Protein AF-V9LKA5-F1 (afdb_monomer)

Sequence (148 aa):
GAGGKGGAGGHRSASGGRSPSGSGRMSRRRAEEAKEERKKLRSYRVSEPRTHERGYTVYRVTARIVSKKTPQDVKEVVVLKRYSDFKKLHSELSYIHRNLFRRSEEFPAFPRAQVFGRFDEAVIEERRRCAEELLSFTVHIPALYNSP

InterPro domains:
  IPR001683 Phox homology [PF00787] (72-147)
  IPR001683 Phox homology [PS50195] (37-148)
  IPR001683 Phox homology [SM00312] (39-148)
  IPR036871 PX domain superfamily [G3DSA:3.30.1520.10] (32-148)
  IPR036871 PX domain superfamily [SSF64268] (40-148)
  IPR051866 Intracellular Signaling and Trafficking Protein [PTHR15508] (35-148)

Secondary structure (DSSP, 8-state):
---------------------SHHHHHHHHHHHHHHHHTEEEEEEEEEEEEETTTEEEEEEEEEEEESS-TT-EEEEEEEEEHHHHHHHHHHHHHHHHHHHTTSSPPPP-PPPPSTTTT-HHHHHHHHHHHHHHHHHHTT-GGGTT--

Organism: Callorhinchus milii (NCBI:txid7868)

Mean predicted aligned error: 11.93 Å

Structure (mmCIF, N/CA/C/O backbone):
data_AF-V9LKA5-F1
#
_entry.id   AF-V9LKA5-F1
#
loop_
_atom_site.group_PDB
_atom_site.id
_atom_site.type_symbol
_atom_site.label_atom_id
_atom_site.label_alt_id
_atom_site.label_comp_id
_atom_site.label_asym_id
_atom_site.label_entity_id
_atom_site.label_seq_id
_atom_site.pdbx_PDB_ins_code
_atom_site.Cartn_x
_atom_site.Cartn_y
_atom_site.Cartn_z
_atom_site.occupancy
_atom_site.B_iso_or_equiv
_atom_site.auth_seq_id
_atom_site.auth_comp_id
_atom_site.auth_asym_id
_atom_site.auth_atom_id
_atom_site.pdbx_PDB_model_num
ATOM 1 N N . GLY A 1 1 ? -10.053 58.148 79.601 1.00 42.06 1 GLY A N 1
ATOM 2 C CA . GLY A 1 1 ? -11.507 57.936 79.748 1.00 42.06 1 GLY A CA 1
ATOM 3 C C . GLY A 1 1 ? -12.230 58.617 78.604 1.00 42.06 1 GLY A C 1
ATOM 4 O O . GLY A 1 1 ? -11.706 59.612 78.127 1.00 42.06 1 GLY A O 1
ATOM 5 N N . ALA A 1 2 ? -13.397 58.074 78.227 1.00 41.47 2 ALA A N 1
ATOM 6 C CA . ALA A 1 2 ? -14.230 58.351 77.039 1.00 41.47 2 ALA A CA 1
ATOM 7 C C . ALA A 1 2 ? -13.639 57.805 75.718 1.00 41.47 2 ALA A C 1
ATOM 9 O O . ALA A 1 2 ? -12.495 58.083 75.403 1.00 41.47 2 ALA A O 1
ATOM 10 N N . GLY A 1 3 ? -14.308 56.994 74.896 1.00 35.59 3 GLY A N 1
ATOM 11 C CA . GLY A 1 3 ? -15.682 56.486 74.882 1.00 35.59 3 GLY A CA 1
ATOM 12 C C . GLY A 1 3 ? -16.166 56.389 73.425 1.00 35.59 3 GLY A C 1
ATOM 13 O O . GLY A 1 3 ? -15.935 57.319 72.666 1.00 35.59 3 GLY A O 1
ATOM 14 N N . GLY A 1 4 ? -16.864 55.308 73.048 1.00 36.72 4 GLY A N 1
ATOM 15 C CA . GLY A 1 4 ? -17.895 55.382 71.992 1.00 36.72 4 GLY A CA 1
ATOM 16 C C . GLY A 1 4 ? -17.629 54.762 70.608 1.00 36.72 4 GLY A C 1
ATOM 17 O O . GLY A 1 4 ? -17.160 55.419 69.694 1.00 36.72 4 GLY A O 1
ATOM 18 N N . LYS A 1 5 ? -18.055 53.497 70.494 1.00 45.44 5 LYS A N 1
ATOM 19 C CA . LYS A 1 5 ? -18.572 52.678 69.368 1.00 45.44 5 LYS A CA 1
ATOM 20 C C . LYS A 1 5 ? -19.040 53.315 68.031 1.00 45.44 5 LYS A C 1
ATOM 22 O O . LYS A 1 5 ? -19.702 54.344 68.024 1.00 45.44 5 LYS A O 1
ATOM 27 N N . GLY A 1 6 ? -18.960 52.472 66.982 1.00 34.81 6 GLY A N 1
ATOM 28 C CA . GLY A 1 6 ? -19.881 52.367 65.820 1.00 34.81 6 GLY A CA 1
ATOM 29 C C . GLY A 1 6 ? -19.181 52.607 64.471 1.00 34.81 6 GLY A C 1
ATOM 30 O O . GLY A 1 6 ? -18.407 53.539 64.371 1.00 34.81 6 GLY A O 1
ATOM 31 N N . GLY A 1 7 ? -19.329 51.853 63.377 1.00 35.62 7 GLY A N 1
ATOM 32 C CA . GLY A 1 7 ? -20.221 50.761 62.993 1.00 35.62 7 GLY A CA 1
ATOM 33 C C . GLY A 1 7 ? -20.507 50.849 61.477 1.00 35.62 7 GLY A C 1
ATOM 34 O O . GLY A 1 7 ? -21.053 51.846 61.037 1.00 35.62 7 GLY A O 1
ATOM 35 N N . ALA A 1 8 ? -20.169 49.780 60.741 1.00 40.72 8 ALA A N 1
ATOM 36 C CA . ALA A 1 8 ? -20.727 49.294 59.461 1.00 40.72 8 ALA A CA 1
ATOM 37 C C . ALA A 1 8 ? -20.621 50.090 58.129 1.00 40.72 8 ALA A C 1
ATOM 39 O O . ALA A 1 8 ? -21.097 51.208 57.992 1.00 40.72 8 ALA A O 1
ATOM 40 N N . GLY A 1 9 ? -20.213 49.352 57.080 1.00 34.00 9 GLY A N 1
ATOM 41 C CA . GLY A 1 9 ? -20.953 49.297 55.807 1.00 34.00 9 GLY A CA 1
ATOM 42 C C . GLY A 1 9 ? -20.205 49.731 54.540 1.00 34.00 9 GLY A C 1
ATOM 43 O O . GLY A 1 9 ? -19.861 50.895 54.391 1.00 34.00 9 GLY A O 1
ATOM 44 N N . GLY A 1 10 ? -20.048 48.817 53.570 1.00 37.38 10 GLY A N 1
ATOM 45 C CA . GLY A 1 10 ? -19.695 49.199 52.194 1.00 37.38 10 GLY A CA 1
ATOM 46 C C . GLY A 1 10 ? -19.135 48.085 51.307 1.00 37.38 10 GLY A C 1
ATOM 47 O O . GLY A 1 10 ? -17.938 48.030 51.060 1.00 37.38 10 GLY A O 1
ATOM 48 N N . HIS A 1 11 ? -20.009 47.219 50.792 1.00 42.84 11 HIS A N 1
ATOM 49 C CA . HIS A 1 11 ? -19.714 46.228 49.751 1.00 42.84 11 HIS A CA 1
ATOM 50 C C . HIS A 1 11 ? -19.351 46.898 48.416 1.00 42.84 11 HIS A C 1
ATOM 52 O O . HIS A 1 11 ? -20.115 47.748 47.964 1.00 42.84 11 HIS A O 1
ATOM 58 N N . ARG A 1 12 ? -18.312 46.416 47.713 1.00 45.97 12 ARG A N 1
ATOM 59 C CA . ARG A 1 12 ? -18.263 46.408 46.236 1.00 45.97 12 ARG A CA 1
ATOM 60 C C . ARG A 1 12 ? -17.524 45.181 45.698 1.00 45.97 12 ARG A C 1
ATOM 62 O O . ARG A 1 12 ? -16.333 44.994 45.918 1.00 45.97 12 ARG A O 1
ATOM 69 N N . SER A 1 13 ? -18.285 44.367 44.978 1.00 44.69 13 SER A N 1
ATOM 70 C CA . SER A 1 13 ? -17.865 43.241 44.149 1.00 44.69 13 SER A CA 1
ATOM 71 C C . SER A 1 13 ? -17.182 43.721 42.864 1.00 44.69 13 SER A C 1
ATOM 73 O O . SER A 1 13 ? -17.644 44.690 42.268 1.00 44.69 13 SER A O 1
ATOM 75 N N . ALA A 1 14 ? -16.189 42.979 42.365 1.00 45.66 14 ALA A N 1
ATOM 76 C CA . ALA A 1 14 ? -15.941 42.855 40.927 1.00 45.66 14 ALA A CA 1
ATOM 77 C C . ALA A 1 14 ? -15.196 41.547 40.612 1.00 45.66 14 ALA A C 1
ATOM 79 O O . ALA A 1 14 ? -14.027 41.354 40.930 1.00 45.66 14 ALA A O 1
ATOM 80 N N . SER A 1 15 ? -15.943 40.646 39.988 1.00 49.25 15 SER A N 1
ATOM 81 C CA . SER A 1 15 ? -15.541 39.428 39.293 1.00 49.25 15 SER A CA 1
ATOM 82 C C . SER A 1 15 ? -14.634 39.702 38.088 1.00 49.25 15 SER A C 1
ATOM 84 O O . SER A 1 15 ? -14.896 40.640 37.339 1.00 49.25 15 SER A O 1
ATOM 86 N N . GLY A 1 16 ? -13.674 38.813 37.809 1.00 40.53 16 GLY A N 1
ATOM 87 C CA . GLY A 1 16 ? -12.906 38.848 36.561 1.00 40.53 16 GLY A CA 1
ATOM 88 C C . GLY A 1 16 ? -12.188 37.540 36.218 1.00 40.53 16 GLY A C 1
ATOM 89 O O . GLY A 1 16 ? -11.039 37.349 36.589 1.00 40.53 16 GLY A O 1
ATOM 90 N N . GLY A 1 17 ? -12.859 36.667 35.458 1.00 37.75 17 GLY A N 1
ATOM 91 C CA . GLY A 1 17 ? -12.210 35.902 34.385 1.00 37.75 17 GLY A CA 1
ATOM 92 C C . GLY A 1 17 ? -11.549 34.560 34.707 1.00 37.75 17 GLY A C 1
ATOM 93 O O . GLY A 1 17 ? -10.389 34.350 34.367 1.00 37.75 17 GLY A O 1
ATOM 94 N N . ARG A 1 18 ? -12.298 33.585 35.231 1.00 45.56 18 ARG A N 1
ATOM 95 C CA . ARG A 1 18 ? -11.932 32.170 35.056 1.00 45.56 18 ARG A CA 1
ATOM 96 C C . ARG A 1 18 ? -12.486 31.695 33.709 1.00 45.56 18 ARG A C 1
ATOM 98 O O . ARG A 1 18 ? -13.634 31.275 33.630 1.00 45.56 18 ARG A O 1
ATOM 105 N N . SER A 1 19 ? -11.671 31.750 32.658 1.00 52.62 19 SER A N 1
ATOM 106 C CA . SER A 1 19 ? -11.987 31.111 31.375 1.00 52.62 19 SER A CA 1
ATOM 107 C C . SER A 1 19 ? -11.105 29.883 31.164 1.00 52.62 19 SER A C 1
ATOM 109 O O . SER A 1 19 ? -9.956 30.021 30.755 1.00 52.62 19 SER A O 1
ATOM 111 N N . PRO A 1 20 ? -11.635 28.666 31.360 1.00 56.47 20 PRO A N 1
ATOM 112 C CA . PRO A 1 20 ? -11.114 27.506 30.663 1.00 56.47 20 PRO A CA 1
ATOM 113 C C . PRO A 1 20 ? -12.281 26.774 30.002 1.00 56.47 20 PRO A C 1
ATOM 115 O O . PRO A 1 20 ? -12.807 25.817 30.561 1.00 56.47 20 PRO A O 1
ATOM 118 N N . SER A 1 21 ? -12.753 27.211 28.833 1.00 55.16 21 SER A N 1
ATOM 119 C CA . SER A 1 21 ? -13.885 26.499 28.209 1.00 55.16 21 SER A CA 1
ATOM 120 C C . SER A 1 21 ? -13.838 26.331 26.692 1.00 55.16 21 SER A C 1
ATOM 122 O O . SER A 1 21 ? -14.805 25.852 26.110 1.00 55.16 21 SER A O 1
ATOM 124 N N . GLY A 1 22 ? -12.691 26.581 26.051 1.00 48.19 22 GLY A N 1
ATOM 125 C CA . GLY A 1 22 ? -12.469 26.176 24.654 1.00 48.19 22 GLY A CA 1
ATOM 126 C C . GLY A 1 22 ? -11.825 24.790 24.485 1.00 48.19 22 GLY A C 1
ATOM 127 O O . GLY A 1 22 ? -12.116 24.076 23.530 1.00 48.19 22 GLY A O 1
ATOM 128 N N . SER A 1 23 ? -10.968 24.375 25.425 1.00 53.03 23 SER A N 1
ATOM 129 C CA . SER A 1 23 ? -10.070 23.221 25.226 1.00 53.03 23 SER 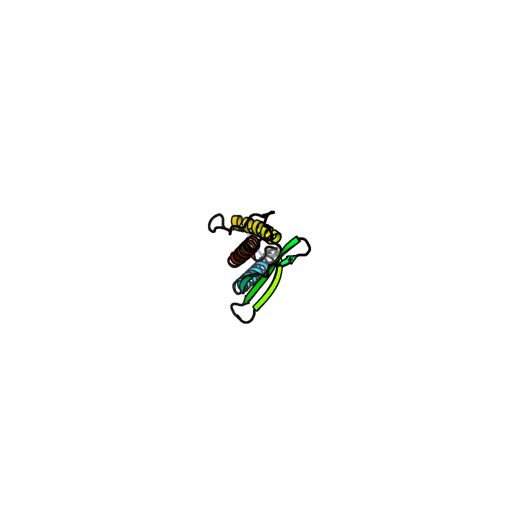A CA 1
ATOM 130 C C . SER A 1 23 ? -10.751 21.852 25.424 1.00 53.03 23 SER A C 1
ATOM 132 O O . SER A 1 23 ? -10.524 20.912 24.664 1.00 53.03 23 SER A O 1
ATOM 134 N N . GLY A 1 24 ? -11.675 21.730 26.386 1.00 51.66 24 GLY A N 1
ATOM 135 C CA . GLY A 1 24 ? -12.268 20.433 26.753 1.00 51.66 24 GLY A CA 1
ATOM 136 C C . GLY A 1 24 ? -13.217 19.818 25.712 1.00 51.66 24 GLY A C 1
ATOM 137 O O . GLY A 1 24 ? -13.331 18.594 25.632 1.00 51.66 24 GLY A O 1
ATOM 138 N N . ARG A 1 25 ? -13.893 20.639 24.892 1.00 52.28 25 ARG A N 1
ATOM 139 C CA . ARG A 1 25 ? -14.853 20.158 23.875 1.00 52.28 25 ARG A CA 1
ATOM 140 C C . ARG A 1 25 ? -14.152 19.493 22.688 1.00 52.28 25 ARG A C 1
ATOM 142 O O . ARG A 1 25 ? -14.616 18.462 22.208 1.00 52.28 25 ARG A O 1
ATOM 149 N N . MET A 1 26 ? -13.014 20.048 22.268 1.00 52.62 26 MET A N 1
ATOM 150 C CA . MET A 1 26 ? -12.190 19.509 21.179 1.00 52.62 26 MET A CA 1
ATOM 151 C C . MET A 1 26 ? -11.577 18.154 21.559 1.00 52.62 26 MET A C 1
ATOM 153 O O . MET A 1 26 ? -11.570 17.227 20.749 1.00 52.62 26 MET A O 1
ATOM 157 N N . SER A 1 27 ? -11.135 18.008 22.811 1.00 69.62 27 SER A N 1
ATOM 158 C CA . SER A 1 27 ? -10.540 16.764 23.315 1.00 69.62 27 SER A CA 1
ATOM 159 C C . SER A 1 27 ? -11.539 15.605 23.368 1.00 69.62 27 SER A C 1
ATOM 161 O O . SER A 1 27 ? -11.202 14.490 22.975 1.00 69.62 27 SER A O 1
ATOM 163 N N . ARG A 1 28 ? -12.789 15.858 23.785 1.00 75.31 28 ARG A N 1
ATOM 164 C CA . ARG A 1 28 ? -13.839 14.820 23.826 1.00 75.31 28 ARG A CA 1
ATOM 165 C C . ARG A 1 28 ? -14.221 14.320 22.434 1.00 75.31 28 ARG A C 1
ATOM 167 O O . ARG A 1 28 ? -14.362 13.116 22.247 1.00 75.31 28 ARG A O 1
ATOM 174 N N . ARG A 1 29 ? -14.335 15.224 21.455 1.00 77.81 29 ARG A N 1
ATOM 175 C CA . ARG A 1 29 ? -14.657 14.858 20.069 1.00 77.81 29 ARG A CA 1
ATOM 176 C C . ARG A 1 29 ? -13.582 13.958 19.452 1.00 77.81 29 ARG A C 1
ATOM 178 O O . ARG A 1 29 ? -13.921 12.905 18.929 1.00 77.81 29 ARG A O 1
ATOM 185 N N . ARG A 1 30 ? -12.297 14.310 19.597 1.00 76.50 30 ARG A N 1
ATOM 186 C CA . ARG A 1 30 ? -11.178 13.467 19.128 1.00 76.50 30 ARG A CA 1
ATOM 187 C C . ARG A 1 30 ? -11.148 12.090 19.791 1.00 76.50 30 ARG A C 1
ATOM 189 O O . ARG A 1 30 ? -10.826 11.106 19.132 1.00 76.50 30 ARG A O 1
ATOM 196 N N . ALA A 1 31 ? -11.464 12.015 21.085 1.00 75.75 31 ALA A N 1
ATOM 197 C CA . ALA A 1 31 ? -11.505 10.747 21.808 1.00 75.75 31 ALA A CA 1
ATOM 198 C C . ALA A 1 31 ? -12.633 9.828 21.306 1.00 75.75 31 ALA A C 1
ATOM 200 O O . ALA A 1 31 ? -12.401 8.636 21.109 1.00 75.75 31 ALA A O 1
ATOM 201 N N . GLU A 1 32 ? -13.826 10.373 21.049 1.00 81.19 32 GLU A N 1
ATOM 202 C CA . GLU A 1 32 ? -14.937 9.616 20.454 1.00 81.19 32 GLU A CA 1
ATOM 203 C C . GLU A 1 32 ? -14.646 9.210 19.000 1.00 81.19 32 GLU A C 1
ATOM 205 O O . GLU A 1 32 ? -14.845 8.052 18.641 1.00 81.19 32 GLU A O 1
ATOM 210 N N . GLU A 1 33 ? -14.070 10.099 18.183 1.00 79.56 33 GLU A N 1
ATOM 211 C CA . GLU A 1 33 ? -13.638 9.773 16.814 1.00 79.56 33 GLU A CA 1
ATOM 212 C C . GLU A 1 33 ? -12.610 8.628 16.810 1.00 79.56 33 GLU A C 1
ATOM 214 O O . GLU A 1 33 ? -12.775 7.647 16.087 1.00 79.56 33 GLU A O 1
ATOM 219 N N . ALA A 1 34 ? -11.596 8.675 17.681 1.00 77.81 34 ALA A N 1
ATOM 220 C CA . ALA A 1 34 ? -10.614 7.598 17.817 1.00 77.81 34 ALA A CA 1
ATOM 221 C C . ALA A 1 34 ? -11.244 6.275 18.295 1.00 77.81 34 ALA A C 1
ATOM 223 O O . ALA A 1 34 ? -10.819 5.189 17.887 1.00 77.81 34 ALA A O 1
ATOM 224 N N . LYS A 1 35 ? -12.265 6.346 19.157 1.00 79.19 35 LYS A N 1
ATOM 225 C CA . LYS A 1 35 ? -13.010 5.180 19.648 1.00 79.19 35 LYS A CA 1
ATOM 226 C C . LYS A 1 35 ? -13.867 4.550 18.550 1.00 79.19 35 LYS A C 1
ATOM 228 O O . LYS A 1 35 ? -13.927 3.323 18.472 1.00 79.19 35 LYS A O 1
ATOM 233 N N . GLU A 1 36 ? -14.495 5.354 17.697 1.00 81.12 36 GLU A N 1
ATOM 234 C CA . GLU A 1 36 ? -15.225 4.871 16.521 1.00 81.12 36 GLU A CA 1
ATOM 235 C C . GLU A 1 36 ? -14.284 4.326 15.438 1.00 81.12 36 GLU A C 1
ATOM 237 O O . GLU A 1 36 ? -14.562 3.276 14.862 1.00 81.12 36 GLU A O 1
ATOM 242 N N . GLU A 1 37 ? -13.114 4.931 15.225 1.00 79.56 37 GLU A N 1
ATOM 243 C CA . GLU A 1 37 ? -12.097 4.381 14.320 1.00 79.56 37 GLU A CA 1
ATOM 244 C C . GLU A 1 37 ? -11.567 3.021 14.792 1.00 79.56 37 GLU A C 1
ATOM 246 O O . GLU A 1 37 ? -11.420 2.100 13.991 1.00 79.56 37 GLU A O 1
ATOM 251 N N . ARG A 1 38 ? -11.375 2.822 16.104 1.00 80.62 38 ARG A N 1
ATOM 252 C CA . ARG A 1 38 ? -10.999 1.511 16.673 1.00 80.62 38 ARG A CA 1
ATOM 253 C C . ARG A 1 38 ? -12.065 0.427 16.480 1.00 80.62 38 ARG A C 1
ATOM 255 O O . ARG A 1 38 ? -11.745 -0.766 16.561 1.00 80.62 38 ARG A O 1
ATOM 262 N N . LYS A 1 39 ? -13.322 0.811 16.232 1.00 86.38 39 LYS A N 1
ATOM 263 C CA . LYS A 1 39 ? -14.428 -0.109 15.921 1.00 86.38 39 LYS A CA 1
ATOM 264 C C . LYS A 1 39 ? -14.489 -0.488 14.443 1.00 86.38 39 LYS A C 1
ATOM 266 O O . LYS A 1 39 ? -15.344 -1.289 14.078 1.00 86.38 39 LYS A O 1
ATOM 271 N N . LYS A 1 40 ? -13.594 0.034 13.605 1.00 87.81 40 LYS A N 1
ATOM 272 C CA . LYS A 1 40 ? -13.482 -0.339 12.196 1.00 87.81 40 LYS A CA 1
ATOM 273 C C . LYS A 1 40 ? -12.323 -1.313 12.011 1.00 87.81 40 LYS A C 1
ATOM 275 O O . LYS A 1 40 ? -11.277 -1.181 12.644 1.00 87.81 40 LYS A O 1
ATOM 280 N N . LEU A 1 41 ? -12.523 -2.309 11.160 1.00 90.44 41 LEU A N 1
ATOM 281 C CA . LEU A 1 41 ? -11.467 -3.163 10.636 1.00 90.44 41 LEU A CA 1
ATOM 282 C C . LEU A 1 41 ? -11.130 -2.674 9.229 1.00 90.44 41 LEU A C 1
ATOM 284 O O . LEU A 1 41 ? -12.029 -2.519 8.406 1.00 90.44 41 LEU A O 1
ATOM 288 N N . ARG A 1 42 ? -9.851 -2.406 8.968 1.00 91.38 42 ARG A N 1
ATOM 289 C CA . ARG A 1 42 ? -9.357 -1.989 7.654 1.00 91.38 42 ARG A CA 1
ATOM 290 C C . ARG A 1 42 ? -8.560 -3.133 7.044 1.00 91.38 42 ARG A C 1
ATOM 292 O O . ARG A 1 42 ? -7.844 -3.827 7.753 1.00 91.38 42 ARG A O 1
ATOM 299 N N . SER A 1 43 ? -8.692 -3.329 5.744 1.00 94.00 43 SER A N 1
ATOM 300 C CA . SER A 1 43 ? -7.866 -4.262 4.984 1.00 94.00 43 SER A CA 1
ATOM 301 C C . SER A 1 43 ? -7.582 -3.671 3.615 1.00 94.00 43 SER A C 1
ATOM 303 O O . SER A 1 43 ? -8.402 -2.925 3.073 1.00 94.00 43 SER A O 1
ATOM 305 N N . TYR A 1 44 ? -6.414 -3.991 3.077 1.00 95.75 44 TYR A N 1
ATOM 306 C CA . TYR A 1 44 ? -5.966 -3.506 1.785 1.00 95.75 44 TYR A CA 1
ATOM 307 C C . TYR A 1 44 ? -5.669 -4.688 0.876 1.00 95.75 44 TYR A C 1
ATOM 309 O O . TYR A 1 44 ? -5.195 -5.725 1.334 1.00 95.75 44 TYR A O 1
ATOM 317 N N . ARG A 1 45 ? -5.947 -4.515 -0.414 1.00 97.69 45 ARG A N 1
ATOM 318 C CA . ARG A 1 45 ? -5.539 -5.439 -1.467 1.00 97.69 45 ARG A CA 1
ATOM 319 C C . ARG A 1 45 ? -4.906 -4.660 -2.607 1.00 97.69 45 ARG A C 1
ATOM 321 O O . ARG A 1 45 ? -5.494 -3.683 -3.067 1.00 97.69 45 ARG A O 1
ATOM 328 N N . VAL A 1 46 ? -3.746 -5.097 -3.079 1.00 98.06 46 VAL A N 1
ATOM 329 C CA . VAL A 1 46 ? -3.080 -4.558 -4.270 1.00 98.06 46 VAL A CA 1
ATOM 330 C C . VAL A 1 46 ? -3.105 -5.638 -5.340 1.00 98.06 46 VAL A C 1
ATOM 332 O O . VAL A 1 46 ? -2.611 -6.744 -5.137 1.00 98.06 46 VAL A O 1
ATOM 335 N N . SER A 1 47 ? -3.732 -5.345 -6.474 1.00 97.69 47 SER A N 1
ATOM 336 C CA . SER A 1 47 ? -4.052 -6.343 -7.499 1.00 97.69 47 SER A CA 1
ATOM 337 C C . SER A 1 47 ? -4.107 -5.730 -8.895 1.00 97.69 47 SER A C 1
ATOM 339 O O . SER A 1 47 ? -3.894 -4.528 -9.056 1.00 97.69 47 SER A O 1
ATOM 341 N N . GLU A 1 48 ? -4.395 -6.570 -9.893 1.00 97.38 48 GLU A N 1
ATOM 342 C CA . GLU A 1 48 ? -4.643 -6.167 -11.282 1.00 97.38 48 GLU A CA 1
ATOM 343 C C . GLU A 1 48 ? -3.565 -5.212 -11.825 1.00 97.38 48 GLU A C 1
ATOM 345 O O . GLU A 1 48 ? -3.874 -4.061 -12.153 1.00 97.38 48 GLU A O 1
ATOM 350 N N . PRO A 1 49 ? -2.290 -5.645 -11.890 1.00 97.06 49 PRO A N 1
ATOM 351 C CA . PRO A 1 49 ? -1.263 -4.835 -12.519 1.00 97.06 49 PRO A CA 1
ATOM 352 C C . PRO A 1 49 ? -1.616 -4.620 -13.994 1.00 97.06 49 PRO A C 1
ATOM 354 O O . PRO A 1 49 ? -1.924 -5.566 -14.718 1.00 97.06 49 PRO A O 1
ATOM 357 N N . ARG A 1 50 ? -1.587 -3.365 -14.445 1.00 95.62 50 ARG A N 1
ATOM 358 C CA . ARG A 1 50 ? -1.856 -3.000 -15.842 1.00 95.62 50 ARG A CA 1
ATOM 359 C C . ARG A 1 50 ? -0.789 -2.051 -16.357 1.00 95.62 50 ARG A C 1
ATOM 361 O O . ARG A 1 50 ? -0.403 -1.102 -15.670 1.00 95.62 50 ARG A O 1
ATOM 368 N N . THR A 1 51 ? -0.344 -2.280 -17.585 1.00 94.75 51 THR A N 1
ATOM 369 C CA . THR A 1 51 ? 0.535 -1.347 -18.291 1.00 94.75 51 THR A CA 1
ATOM 370 C C . THR A 1 51 ? -0.286 -0.156 -18.768 1.00 94.75 51 THR A C 1
ATOM 372 O O . THR A 1 51 ? -1.249 -0.306 -19.511 1.00 94.75 51 THR A O 1
ATOM 375 N N . HIS A 1 52 ? 0.085 1.039 -18.325 1.00 93.56 52 HIS A N 1
ATOM 376 C CA . HIS A 1 52 ? -0.488 2.291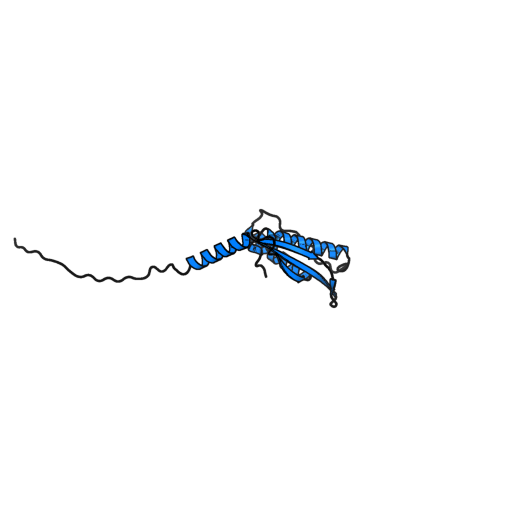 -18.795 1.00 93.56 52 HIS A CA 1
ATOM 377 C C . HIS A 1 52 ? 0.167 2.702 -20.114 1.00 93.56 52 HIS A C 1
ATOM 379 O O . HIS A 1 52 ? 1.380 2.569 -20.276 1.00 93.56 52 HIS A O 1
ATOM 385 N N . GLU A 1 53 ? -0.599 3.349 -20.990 1.00 93.31 53 GLU A N 1
ATOM 386 C CA . GLU A 1 53 ? -0.170 3.874 -22.302 1.00 93.31 53 GLU A CA 1
ATOM 387 C C . GLU A 1 53 ? 1.059 4.799 -22.253 1.00 93.31 53 GLU A C 1
ATOM 389 O O . GLU A 1 53 ? 1.734 5.021 -23.248 1.00 93.31 53 GLU A O 1
ATOM 394 N N . ARG A 1 54 ? 1.383 5.332 -21.070 1.00 92.38 54 ARG A N 1
ATOM 395 C CA . ARG A 1 54 ? 2.509 6.242 -20.831 1.00 92.38 54 ARG A CA 1
ATOM 396 C C . ARG A 1 54 ? 3.771 5.503 -20.361 1.00 92.38 54 ARG A C 1
ATOM 398 O O . ARG A 1 54 ? 4.693 6.130 -19.848 1.00 92.38 54 ARG A O 1
ATOM 405 N N . GLY A 1 55 ? 3.804 4.174 -20.478 1.00 91.69 55 GLY A N 1
ATOM 406 C CA . GLY A 1 55 ? 4.989 3.361 -20.198 1.00 91.69 55 GLY A CA 1
ATOM 407 C C . GLY A 1 55 ? 5.284 3.141 -18.710 1.00 91.69 55 GLY A C 1
ATOM 408 O O . GLY A 1 55 ? 6.449 3.130 -18.311 1.00 91.69 55 GLY A O 1
ATOM 409 N N . TYR A 1 56 ? 4.256 2.966 -17.876 1.00 92.62 56 TYR A N 1
ATOM 410 C CA . TYR A 1 56 ? 4.399 2.566 -16.469 1.00 92.62 56 TYR A CA 1
ATOM 411 C C . TYR A 1 56 ? 3.320 1.569 -16.048 1.00 92.62 56 TYR A C 1
ATOM 413 O O . TYR A 1 56 ? 2.254 1.518 -16.651 1.00 92.62 56 TYR A O 1
ATOM 421 N N . THR A 1 57 ? 3.566 0.826 -14.972 1.00 95.19 57 THR A N 1
ATOM 422 C CA . THR A 1 57 ? 2.577 -0.088 -14.382 1.00 95.19 57 THR A CA 1
ATOM 423 C C . THR A 1 57 ? 1.732 0.634 -13.333 1.00 95.19 57 THR A C 1
ATOM 425 O O . THR A 1 57 ? 2.273 1.308 -12.446 1.00 95.19 57 THR A O 1
ATOM 428 N N . VAL A 1 58 ? 0.412 0.485 -13.425 1.00 97.38 58 VAL A N 1
ATOM 429 C CA . VAL A 1 58 ? -0.549 0.856 -12.379 1.00 97.38 58 VAL A CA 1
ATOM 430 C C . VAL A 1 58 ? -1.074 -0.393 -11.689 1.00 97.38 58 VAL A C 1
ATOM 432 O O . VAL A 1 58 ? -1.204 -1.444 -12.309 1.00 97.38 58 VAL A O 1
ATOM 435 N N . TYR A 1 59 ? -1.393 -0.254 -10.411 1.00 98.00 59 TYR A N 1
ATOM 436 C CA . TYR A 1 59 ? -1.960 -1.295 -9.570 1.00 98.00 59 TYR A CA 1
ATOM 437 C C . TYR A 1 59 ? -3.305 -0.816 -9.042 1.00 98.00 59 TYR A C 1
ATOM 439 O O . TYR A 1 59 ? -3.449 0.351 -8.653 1.00 98.00 59 TYR A O 1
ATOM 447 N N . ARG A 1 60 ? -4.279 -1.721 -8.994 1.00 98.12 60 ARG A N 1
ATOM 448 C CA . ARG A 1 60 ? -5.553 -1.489 -8.325 1.00 98.12 60 ARG A CA 1
ATOM 449 C C . ARG A 1 60 ? -5.379 -1.706 -6.829 1.00 98.12 60 ARG A C 1
ATOM 451 O O . ARG A 1 60 ? -5.074 -2.814 -6.392 1.00 98.12 60 ARG A O 1
ATOM 458 N N . VAL A 1 61 ? -5.598 -0.651 -6.057 1.00 98.00 61 VAL A N 1
ATOM 459 C CA . VAL A 1 61 ? -5.608 -0.685 -4.596 1.00 98.00 61 VAL A CA 1
ATOM 460 C C . VAL A 1 61 ? -7.048 -0.639 -4.125 1.00 98.00 61 VAL A C 1
ATOM 462 O O . VAL A 1 61 ? -7.753 0.339 -4.371 1.00 98.00 61 VAL A O 1
ATOM 465 N N . THR A 1 62 ? -7.464 -1.679 -3.422 1.00 97.50 62 THR A N 1
ATOM 466 C CA . THR A 1 62 ? -8.781 -1.770 -2.805 1.00 97.50 62 THR A CA 1
ATOM 467 C C . THR A 1 62 ? -8.624 -1.667 -1.297 1.00 97.50 62 THR A C 1
ATOM 469 O O . THR A 1 62 ? -7.990 -2.521 -0.681 1.00 97.50 62 THR A O 1
ATOM 472 N N . ALA A 1 63 ? -9.209 -0.635 -0.697 1.00 95.12 63 ALA A N 1
ATOM 473 C CA . ALA A 1 63 ? -9.336 -0.492 0.745 1.00 95.12 63 ALA A CA 1
ATOM 474 C C . ALA A 1 63 ? -10.747 -0.914 1.165 1.00 95.12 63 ALA A C 1
ATOM 476 O O . ALA A 1 63 ? -11.732 -0.331 0.714 1.00 95.12 63 ALA A O 1
ATOM 477 N N . ARG A 1 64 ? -10.850 -1.913 2.042 1.00 94.75 64 ARG A N 1
ATOM 478 C CA . ARG A 1 64 ? -12.118 -2.354 2.633 1.00 94.75 64 ARG A CA 1
ATOM 479 C C . ARG A 1 64 ? -12.152 -1.979 4.103 1.00 94.75 64 ARG A C 1
ATOM 481 O O . ARG A 1 64 ? -11.240 -2.319 4.856 1.00 94.75 64 ARG A O 1
ATOM 488 N N . ILE A 1 65 ? -13.214 -1.291 4.500 1.00 92.31 65 ILE A N 1
ATOM 489 C CA . ILE A 1 65 ? -13.462 -0.837 5.865 1.00 92.31 65 ILE A CA 1
ATOM 490 C C . ILE A 1 65 ? -14.757 -1.487 6.335 1.00 92.31 65 ILE A C 1
ATOM 492 O O . ILE A 1 65 ? -15.811 -1.265 5.745 1.00 92.31 65 ILE A O 1
ATOM 496 N N . VAL A 1 66 ? -14.673 -2.279 7.397 1.00 93.00 66 VAL A N 1
ATOM 497 C CA . VAL A 1 66 ? -15.798 -3.043 7.943 1.00 93.00 66 VAL A CA 1
ATOM 498 C C . VAL A 1 66 ? -16.070 -2.597 9.371 1.00 93.00 66 VAL A C 1
ATOM 500 O O . VAL A 1 66 ? -15.147 -2.492 10.184 1.00 93.00 66 VAL A O 1
ATOM 503 N N . SER A 1 67 ? -17.332 -2.334 9.704 1.00 89.12 67 SER A N 1
ATOM 504 C CA . SER A 1 67 ? -17.733 -2.088 11.091 1.00 89.12 67 SER A CA 1
ATOM 505 C C . SER A 1 67 ? -17.666 -3.383 11.902 1.00 89.12 67 SER A C 1
ATOM 507 O O . SER A 1 67 ? -18.294 -4.377 11.550 1.00 89.12 67 SER A O 1
ATOM 509 N N . LYS A 1 68 ? -16.973 -3.377 13.047 1.00 88.19 68 LYS A N 1
ATOM 510 C CA . LYS A 1 68 ? -16.959 -4.529 13.970 1.00 88.19 68 LYS A CA 1
ATOM 511 C C . LYS A 1 68 ? -18.337 -4.816 14.574 1.00 88.19 68 LYS A C 1
ATOM 513 O O . LYS A 1 68 ? -18.587 -5.938 14.993 1.00 88.19 68 LYS A O 1
ATOM 518 N N . LYS A 1 69 ? -19.216 -3.808 14.651 1.00 88.38 69 LYS A N 1
ATOM 519 C CA . LYS A 1 69 ? -20.590 -3.958 15.166 1.00 88.38 69 LYS A CA 1
ATOM 520 C C . LYS A 1 69 ? -21.546 -4.514 14.116 1.00 88.38 69 LYS A C 1
ATOM 522 O O . LYS A 1 69 ? -22.483 -5.220 14.462 1.00 88.38 69 LYS A O 1
ATOM 527 N N . THR A 1 70 ? -21.299 -4.174 12.856 1.00 88.12 70 THR A N 1
ATOM 528 C CA . THR A 1 70 ? -22.161 -4.528 11.729 1.00 88.12 70 THR A CA 1
ATOM 529 C C . THR A 1 70 ? -21.270 -5.019 10.593 1.00 88.12 70 THR A C 1
ATOM 531 O O . THR A 1 70 ? -20.933 -4.234 9.709 1.00 88.12 70 THR A O 1
ATOM 534 N N . PRO A 1 71 ? -20.837 -6.293 10.612 1.00 86.06 71 PRO A N 1
ATOM 535 C CA . PRO A 1 71 ? -19.905 -6.822 9.614 1.00 86.06 71 PRO A CA 1
ATOM 536 C C . PRO A 1 71 ? -20.414 -6.749 8.165 1.00 86.06 71 PRO A C 1
ATOM 538 O O . PRO A 1 71 ? -19.619 -6.821 7.233 1.00 86.06 71 PRO A O 1
ATOM 541 N N . GLN A 1 72 ? -21.727 -6.594 7.975 1.00 89.50 72 GLN A N 1
ATOM 542 C CA . GLN A 1 72 ? -22.374 -6.391 6.678 1.00 89.50 72 GLN A CA 1
ATOM 543 C C . GLN A 1 72 ? -22.180 -4.967 6.128 1.00 89.50 72 GLN A C 1
ATOM 545 O O . GLN A 1 72 ? -22.272 -4.772 4.919 1.00 89.50 72 GLN A O 1
ATOM 550 N N . ASP A 1 73 ? -21.890 -3.978 6.984 1.00 89.62 73 ASP A N 1
ATOM 551 C CA . ASP A 1 73 ? -21.555 -2.610 6.568 1.00 89.62 73 ASP A CA 1
ATOM 552 C C . ASP A 1 73 ? -20.094 -2.564 6.104 1.00 89.62 73 ASP A C 1
ATOM 554 O O . ASP A 1 73 ? -19.167 -2.240 6.859 1.00 89.62 73 ASP A O 1
ATOM 558 N N . VAL A 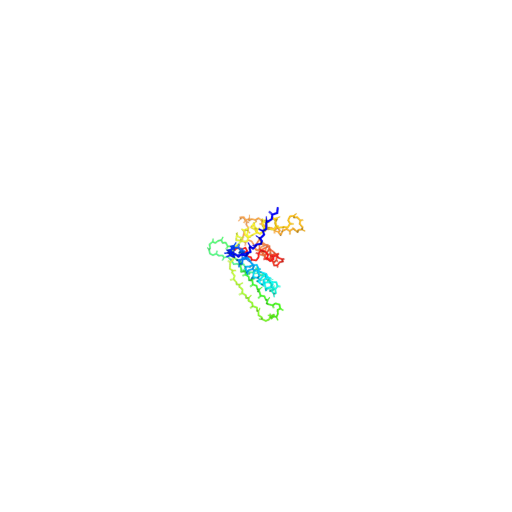1 74 ? -19.896 -2.977 4.852 1.00 92.56 74 VAL A N 1
ATOM 559 C CA . VAL A 1 74 ? -18.609 -2.970 4.161 1.00 92.56 74 VAL A CA 1
ATOM 560 C C . VAL A 1 74 ? -18.542 -1.742 3.264 1.00 92.56 74 VAL A C 1
ATOM 562 O O . VAL A 1 74 ? -19.285 -1.623 2.292 1.00 92.56 74 VAL A O 1
ATOM 565 N N . LYS A 1 75 ? -17.591 -0.855 3.546 1.00 93.62 75 LYS A N 1
ATOM 566 C CA . LYS A 1 75 ? -17.238 0.256 2.660 1.00 93.62 75 LYS A CA 1
ATOM 567 C C . LYS A 1 75 ? -15.998 -0.119 1.872 1.00 93.62 75 LYS A C 1
ATOM 569 O O . LYS A 1 75 ? -14.965 -0.435 2.461 1.00 93.62 75 LYS A O 1
ATOM 574 N N . GLU A 1 76 ? -16.099 -0.072 0.552 1.00 95.19 76 GLU A N 1
ATOM 575 C CA . GLU A 1 76 ? -14.987 -0.338 -0.353 1.00 95.19 76 GLU A CA 1
ATOM 576 C C . GLU A 1 76 ? -14.600 0.938 -1.101 1.00 95.19 76 GLU A C 1
ATOM 578 O O . GLU A 1 76 ? -15.450 1.638 -1.648 1.00 95.19 76 GLU A O 1
ATOM 583 N N . VAL A 1 77 ? -13.303 1.237 -1.115 1.00 94.81 77 VAL A N 1
ATOM 584 C CA . VAL A 1 77 ? -12.719 2.334 -1.886 1.00 94.81 77 VAL A CA 1
ATOM 585 C C . VAL A 1 77 ? -11.656 1.750 -2.801 1.00 94.81 77 VAL A C 1
ATOM 587 O O . VAL A 1 77 ? -10.786 1.006 -2.351 1.00 94.81 77 VAL A O 1
ATOM 590 N N . VAL A 1 78 ? -11.712 2.101 -4.084 1.00 96.44 78 VAL A N 1
ATOM 591 C CA . VAL A 1 78 ? -10.759 1.638 -5.096 1.00 96.44 78 VAL A CA 1
ATOM 592 C C . VAL A 1 78 ? -10.006 2.832 -5.661 1.00 96.44 78 VAL A C 1
ATOM 594 O O . VAL A 1 78 ? -10.615 3.812 -6.083 1.00 96.44 78 VAL A O 1
ATOM 597 N N . VAL A 1 79 ? -8.680 2.735 -5.705 1.00 96.62 79 VAL A N 1
ATOM 598 C CA . VAL A 1 79 ? -7.809 3.726 -6.345 1.00 96.62 79 VAL A CA 1
ATOM 599 C C . VAL A 1 79 ? -6.768 3.038 -7.222 1.00 96.62 79 VAL A C 1
ATOM 601 O O . VAL A 1 79 ? -6.359 1.910 -6.957 1.00 96.62 79 VAL A O 1
ATOM 604 N N . LEU A 1 80 ? -6.317 3.725 -8.270 1.00 96.81 80 LEU A N 1
ATOM 605 C CA . LEU A 1 80 ? -5.205 3.276 -9.107 1.00 96.81 80 LEU A CA 1
ATOM 606 C C . LEU A 1 80 ? -3.930 4.000 -8.676 1.00 96.81 80 LEU A C 1
ATOM 608 O O . LEU A 1 80 ? -3.921 5.227 -8.560 1.00 96.81 80 LEU A O 1
ATOM 612 N N . LYS A 1 81 ? -2.855 3.251 -8.432 1.00 97.06 81 LYS A N 1
ATOM 613 C CA . LYS A 1 81 ? -1.570 3.801 -7.975 1.00 97.06 81 LYS A CA 1
ATOM 614 C C . LYS A 1 81 ? -0.412 3.221 -8.768 1.00 97.06 81 LYS A C 1
ATOM 616 O O . LYS A 1 81 ? -0.443 2.069 -9.186 1.00 97.06 81 LYS A O 1
ATOM 621 N N . ARG A 1 82 ? 0.626 4.024 -8.976 1.00 95.81 82 ARG A N 1
ATOM 622 C CA . ARG A 1 82 ? 1.888 3.601 -9.593 1.00 95.81 82 ARG A CA 1
ATOM 623 C C . ARG A 1 82 ? 2.868 3.156 -8.519 1.00 95.81 82 ARG A C 1
ATOM 625 O O . ARG A 1 82 ? 2.788 3.583 -7.370 1.00 95.81 82 ARG A O 1
ATOM 632 N N . TYR A 1 83 ? 3.885 2.401 -8.923 1.00 93.81 83 TYR A N 1
ATOM 633 C CA . TYR A 1 83 ? 4.968 2.007 -8.017 1.00 93.81 83 TYR A CA 1
ATOM 634 C C . TYR A 1 83 ? 5.657 3.202 -7.326 1.00 93.81 83 TYR A C 1
ATOM 636 O O . TYR A 1 83 ? 5.994 3.150 -6.144 1.00 93.81 83 TYR A O 1
ATOM 644 N N . SER A 1 84 ? 5.824 4.316 -8.045 1.00 93.81 84 SER A N 1
ATOM 645 C CA . SER A 1 84 ? 6.394 5.548 -7.491 1.00 93.81 84 SER A CA 1
ATOM 646 C C . SER A 1 84 ? 5.563 6.151 -6.360 1.00 93.81 84 SER A C 1
ATOM 648 O O . SER A 1 84 ? 6.136 6.791 -5.484 1.00 93.81 84 SER A O 1
ATOM 650 N N . ASP A 1 85 ? 4.243 5.961 -6.380 1.00 95.50 85 ASP A N 1
ATOM 651 C CA . ASP A 1 85 ? 3.349 6.491 -5.351 1.00 95.50 85 ASP A CA 1
ATOM 652 C C . ASP A 1 85 ? 3.557 5.718 -4.042 1.00 95.50 85 ASP A C 1
ATOM 654 O O . ASP A 1 85 ? 3.726 6.325 -2.989 1.00 95.50 85 ASP A O 1
ATOM 658 N N . PHE A 1 86 ? 3.688 4.388 -4.121 1.00 95.56 86 PHE A N 1
ATOM 659 C CA . PHE A 1 86 ? 4.020 3.560 -2.959 1.00 95.56 86 PHE A CA 1
ATOM 660 C C . PHE A 1 86 ? 5.410 3.855 -2.396 1.00 95.56 86 PHE A C 1
ATOM 662 O O . PHE A 1 86 ? 5.567 3.886 -1.183 1.00 95.56 86 PHE A O 1
ATOM 669 N N . LYS A 1 87 ? 6.417 4.132 -3.238 1.00 94.19 87 LYS A N 1
ATOM 670 C CA . LYS A 1 87 ? 7.748 4.530 -2.741 1.00 94.19 87 LYS A CA 1
ATOM 671 C C . LYS A 1 87 ? 7.718 5.831 -1.936 1.00 94.19 87 LYS A C 1
ATOM 673 O O . LYS A 1 87 ? 8.433 5.951 -0.941 1.00 94.19 87 LYS A O 1
ATOM 678 N N . LYS A 1 88 ? 6.931 6.813 -2.385 1.00 93.75 88 LYS A N 1
ATOM 679 C CA . LYS A 1 88 ? 6.751 8.076 -1.655 1.00 93.75 88 LYS A CA 1
ATOM 680 C C . LYS A 1 88 ? 6.073 7.815 -0.314 1.00 93.75 88 LYS A C 1
ATOM 682 O O . LYS A 1 88 ? 6.634 8.172 0.716 1.00 93.75 88 LYS A O 1
ATOM 687 N N . LEU A 1 89 ? 4.959 7.083 -0.340 1.00 93.62 89 LEU A N 1
ATOM 688 C CA . LEU A 1 89 ? 4.232 6.683 0.861 1.00 93.62 89 LEU A CA 1
ATOM 689 C C . LEU A 1 89 ? 5.129 5.916 1.847 1.00 93.62 89 LEU A C 1
ATOM 691 O O . LEU A 1 89 ? 5.155 6.235 3.028 1.00 93.62 89 LEU A O 1
ATOM 695 N N . HIS A 1 90 ? 5.918 4.949 1.372 1.00 94.50 90 HIS A N 1
ATOM 696 C CA . HIS A 1 90 ? 6.876 4.199 2.194 1.00 94.50 90 HIS A CA 1
ATOM 697 C C . HIS A 1 90 ? 7.850 5.120 2.930 1.00 94.50 90 HIS A C 1
ATOM 699 O O . HIS A 1 90 ? 8.059 4.961 4.131 1.00 94.50 90 HIS A O 1
ATOM 705 N N . SER A 1 91 ? 8.399 6.112 2.227 1.00 91.88 91 SER A N 1
ATOM 706 C CA . SER A 1 91 ? 9.357 7.062 2.800 1.00 91.88 91 SER A CA 1
ATOM 707 C C . SER A 1 91 ? 8.719 7.905 3.911 1.00 91.88 91 SER A C 1
ATOM 709 O O . SER A 1 91 ? 9.311 8.078 4.977 1.00 91.88 91 SER A O 1
ATOM 711 N N . GLU A 1 92 ? 7.496 8.390 3.686 1.00 90.69 92 GLU A N 1
ATOM 712 C CA . GLU A 1 92 ? 6.732 9.177 4.662 1.00 90.69 92 GLU A CA 1
ATOM 713 C C . GLU A 1 92 ? 6.361 8.346 5.897 1.00 90.69 92 GLU A C 1
ATOM 715 O O . GLU A 1 92 ? 6.629 8.748 7.033 1.00 90.69 92 GLU A O 1
ATOM 720 N N . LEU A 1 93 ? 5.807 7.151 5.684 1.00 90.75 93 LEU A N 1
ATOM 721 C CA . LEU A 1 93 ? 5.402 6.249 6.758 1.00 90.75 93 LEU A CA 1
ATOM 722 C C . LEU A 1 93 ? 6.601 5.762 7.577 1.00 90.75 93 LEU A C 1
ATOM 724 O O . LEU A 1 93 ? 6.518 5.739 8.802 1.00 90.75 93 LEU A O 1
ATOM 728 N N . SER A 1 94 ? 7.725 5.438 6.931 1.00 90.31 94 SER A N 1
ATOM 729 C CA . SER A 1 94 ? 8.965 5.037 7.606 1.00 90.31 94 SER A CA 1
ATOM 730 C C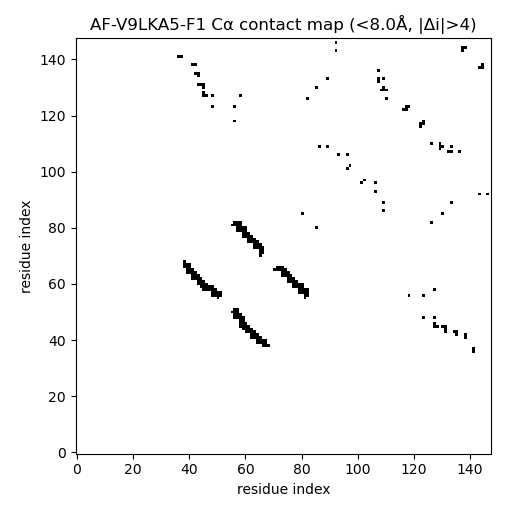 . SER A 1 94 ? 9.489 6.151 8.514 1.00 90.31 94 SER A C 1
ATOM 732 O O . SER A 1 94 ? 9.854 5.913 9.669 1.00 90.31 94 SER A O 1
ATOM 734 N N . TYR A 1 95 ? 9.460 7.398 8.031 1.00 88.19 95 TYR A N 1
ATOM 735 C CA . TYR A 1 95 ? 9.856 8.560 8.819 1.00 88.19 95 TYR A CA 1
ATOM 736 C C . TYR A 1 95 ? 8.966 8.748 10.057 1.00 88.19 95 TYR A C 1
ATOM 738 O O . TYR A 1 95 ? 9.485 8.885 11.170 1.00 88.19 95 TYR A O 1
ATOM 746 N N . ILE A 1 96 ? 7.640 8.708 9.885 1.00 87.06 96 ILE A N 1
ATOM 747 C CA . ILE A 1 96 ? 6.677 8.831 10.990 1.00 87.06 96 ILE A CA 1
ATOM 748 C C . ILE A 1 96 ? 6.856 7.678 11.984 1.00 87.06 96 ILE A C 1
ATOM 750 O O . ILE A 1 96 ? 6.968 7.910 13.188 1.00 87.06 96 ILE A O 1
ATOM 754 N N . HIS A 1 97 ? 6.932 6.444 11.485 1.00 86.25 97 HIS A N 1
ATOM 755 C CA . HIS A 1 97 ? 7.090 5.241 12.292 1.00 86.25 97 HIS A CA 1
ATOM 756 C C . HIS A 1 97 ? 8.351 5.306 13.160 1.00 86.25 97 HIS A C 1
ATOM 758 O O . HIS A 1 97 ? 8.286 5.129 14.377 1.00 86.25 97 HIS A O 1
ATOM 764 N N . ARG A 1 98 ? 9.494 5.664 12.566 1.00 86.31 98 ARG A N 1
ATOM 765 C CA . ARG A 1 98 ? 10.761 5.823 13.289 1.00 86.31 98 ARG A CA 1
ATOM 766 C C . ARG A 1 98 ? 10.664 6.851 14.419 1.00 86.31 98 ARG A C 1
ATOM 768 O O . ARG A 1 98 ? 11.222 6.632 15.494 1.00 86.31 98 ARG A O 1
ATOM 775 N N . ASN A 1 99 ? 9.954 7.955 14.190 1.00 84.44 99 ASN A N 1
ATOM 776 C CA . ASN A 1 99 ? 9.798 9.019 15.180 1.00 84.44 99 ASN A CA 1
ATOM 777 C C . ASN A 1 99 ? 8.860 8.625 16.333 1.00 84.44 99 ASN A C 1
ATOM 779 O O . ASN A 1 99 ? 9.099 9.037 17.471 1.00 84.44 99 ASN A O 1
ATOM 783 N N . LEU A 1 100 ? 7.824 7.828 16.050 1.00 82.75 100 LEU A N 1
ATOM 784 C CA . LEU A 1 100 ? 6.844 7.372 17.038 1.00 82.75 100 LEU A CA 1
ATOM 785 C C . LEU A 1 100 ? 7.345 6.185 17.875 1.00 82.75 100 LEU A C 1
ATOM 787 O O . LEU A 1 100 ? 7.173 6.193 19.090 1.00 82.75 100 LEU A O 1
ATOM 791 N N . PHE A 1 101 ? 7.974 5.188 17.247 1.00 78.38 101 PHE A N 1
ATOM 792 C CA . PHE A 1 101 ? 8.235 3.881 17.870 1.00 78.38 101 PHE A CA 1
ATOM 793 C C . PHE A 1 101 ? 9.697 3.636 18.260 1.00 78.38 101 PHE A C 1
ATOM 795 O O . PHE A 1 101 ? 9.997 2.605 18.851 1.00 78.38 101 PHE A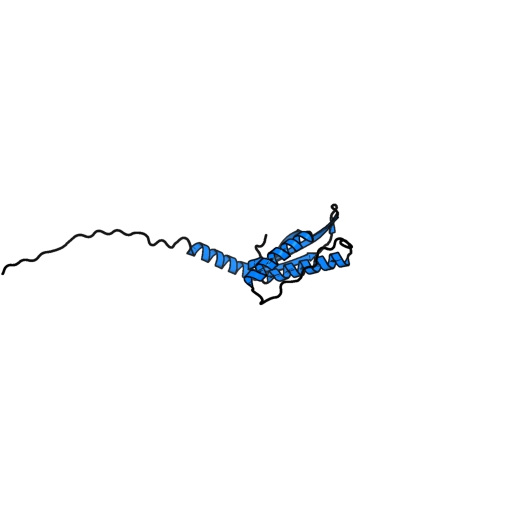 O 1
ATOM 802 N N . ARG A 1 102 ? 10.613 4.571 17.949 1.00 65.69 102 ARG A N 1
ATOM 803 C CA . ARG A 1 102 ? 12.012 4.649 18.432 1.00 65.69 102 ARG A CA 1
ATOM 804 C C . ARG A 1 102 ? 12.723 3.297 18.705 1.00 65.69 102 ARG A C 1
ATOM 806 O O . ARG A 1 102 ? 13.503 3.241 19.653 1.00 65.69 102 ARG A O 1
ATOM 813 N N . ARG A 1 103 ? 12.544 2.279 17.837 1.00 61.22 103 ARG A N 1
ATOM 814 C CA . ARG A 1 103 ? 13.213 0.944 17.789 1.00 61.22 103 ARG A CA 1
ATOM 815 C C . ARG A 1 103 ? 12.439 -0.298 18.290 1.00 61.22 103 ARG A C 1
ATOM 817 O O . ARG A 1 103 ? 13.068 -1.343 18.403 1.00 61.22 103 ARG A O 1
ATOM 824 N N . SER A 1 104 ? 11.133 -0.250 18.571 1.00 65.56 104 SER A N 1
ATOM 825 C CA . SER A 1 104 ? 10.412 -1.460 19.034 1.00 65.56 104 SER A CA 1
ATOM 826 C C . SER A 1 104 ? 9.931 -2.407 17.926 1.00 65.56 104 SER A C 1
ATOM 828 O O . SER A 1 104 ? 9.791 -3.597 18.178 1.00 65.56 104 SER A O 1
ATOM 830 N N . GLU A 1 105 ? 9.664 -1.898 16.723 1.00 77.00 105 GLU A N 1
ATOM 831 C CA . GLU A 1 105 ? 9.123 -2.675 15.599 1.00 77.00 105 GLU A CA 1
ATOM 832 C C . GLU A 1 105 ? 9.912 -2.352 14.322 1.00 77.00 105 GLU A C 1
ATOM 834 O O . GLU A 1 105 ? 10.367 -1.217 14.137 1.00 77.00 105 GLU A O 1
ATOM 839 N N . GLU A 1 106 ? 10.141 -3.348 13.467 1.00 82.38 106 GLU A N 1
ATOM 840 C CA . GLU A 1 106 ? 10.839 -3.161 12.193 1.00 82.38 106 GLU A CA 1
ATOM 841 C C . GLU A 1 106 ? 9.838 -2.717 11.121 1.00 82.38 106 GLU A C 1
ATOM 843 O O . GLU A 1 106 ? 8.778 -3.314 10.950 1.00 82.38 106 GLU A O 1
ATOM 848 N N . PHE A 1 107 ? 10.155 -1.631 10.414 1.00 88.56 107 PHE A N 1
ATOM 849 C CA . PHE A 1 107 ? 9.298 -1.129 9.343 1.00 88.56 107 PHE A CA 1
ATOM 850 C C . PHE A 1 107 ? 9.520 -1.961 8.070 1.00 88.56 107 PHE A C 1
ATOM 852 O O . PHE A 1 107 ? 10.685 -2.198 7.736 1.00 88.56 107 PHE A O 1
ATOM 859 N N . PRO A 1 108 ? 8.469 -2.351 7.321 1.00 90.94 108 PRO A N 1
ATOM 860 C CA . PRO A 1 108 ? 8.625 -3.195 6.141 1.00 90.94 108 PRO A CA 1
ATOM 861 C C . PRO A 1 108 ? 9.634 -2.616 5.148 1.00 90.94 108 PRO A C 1
ATOM 863 O O . PRO A 1 108 ? 9.570 -1.433 4.788 1.00 90.94 108 PRO A O 1
ATOM 866 N N . ALA A 1 109 ? 10.566 -3.447 4.684 1.00 90.44 109 ALA A N 1
ATOM 867 C CA . ALA A 1 109 ? 11.462 -3.070 3.602 1.00 90.44 109 ALA A CA 1
ATOM 868 C C . ALA A 1 109 ? 10.663 -2.851 2.308 1.00 90.44 109 ALA A C 1
ATOM 870 O O . ALA A 1 109 ? 9.613 -3.453 2.089 1.00 90.44 109 ALA A O 1
ATOM 871 N N . PHE A 1 110 ? 11.166 -1.985 1.431 1.00 92.25 110 PHE A N 1
ATOM 872 C CA . PHE A 1 110 ? 10.533 -1.726 0.142 1.00 92.25 110 PHE A CA 1
ATOM 873 C C . PHE A 1 110 ? 11.574 -1.802 -0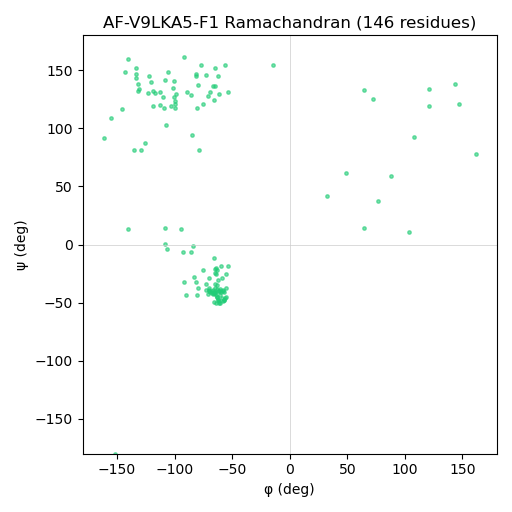.968 1.00 92.25 110 PHE A C 1
ATOM 875 O O . PHE A 1 110 ? 12.654 -1.220 -0.808 1.00 92.25 110 PHE A O 1
ATOM 882 N N . PRO A 1 111 ? 11.285 -2.498 -2.085 1.00 89.50 111 PRO A N 1
ATOM 883 C CA . PRO A 1 111 ? 12.255 -2.653 -3.155 1.00 89.50 111 PRO A CA 1
ATOM 884 C C . PRO A 1 111 ? 12.755 -1.298 -3.668 1.00 89.50 111 PRO A C 1
ATOM 886 O O . PRO A 1 111 ? 12.081 -0.267 -3.579 1.00 89.50 111 PRO A O 1
ATOM 889 N N . ARG A 1 112 ? 13.966 -1.279 -4.226 1.00 84.38 112 ARG A N 1
ATOM 890 C CA . ARG A 1 112 ? 14.450 -0.092 -4.938 1.00 84.38 112 ARG A CA 1
ATOM 891 C C . ARG A 1 112 ? 13.795 -0.027 -6.313 1.00 84.38 112 ARG A C 1
ATOM 893 O O . ARG A 1 112 ? 13.427 -1.039 -6.902 1.00 84.38 112 ARG A O 1
ATOM 900 N N . ALA A 1 113 ? 13.687 1.180 -6.866 1.00 81.81 113 ALA A N 1
ATOM 901 C CA . ALA A 1 113 ? 13.261 1.298 -8.255 1.00 81.81 113 ALA A CA 1
ATOM 902 C C . ALA A 1 113 ? 14.316 0.682 -9.177 1.00 81.81 113 ALA A C 1
ATOM 904 O O . ALA A 1 113 ? 15.471 1.098 -9.167 1.00 81.81 113 ALA A O 1
ATOM 905 N N . GLN A 1 114 ? 13.880 -0.272 -9.991 1.00 80.69 114 GLN A N 1
ATOM 906 C CA . GLN A 1 114 ? 14.660 -0.837 -11.085 1.00 80.69 114 GLN A CA 1
ATOM 907 C C . GLN A 1 114 ? 14.195 -0.214 -12.399 1.00 80.69 114 GLN A C 1
ATOM 909 O O . GLN A 1 114 ? 12.986 -0.070 -12.629 1.00 80.69 114 GLN A O 1
ATOM 914 N N . VAL A 1 115 ? 15.165 0.183 -13.225 1.00 72.69 115 VAL A N 1
ATOM 915 C CA . VAL A 1 115 ? 14.940 0.771 -14.555 1.00 72.69 115 VAL A CA 1
ATOM 916 C C . VAL A 1 115 ? 14.899 -0.325 -15.621 1.00 72.69 115 VAL A C 1
ATOM 918 O O . VAL A 1 115 ? 13.989 -0.330 -16.446 1.00 72.69 115 VAL A O 1
ATOM 921 N N . PHE A 1 116 ? 15.823 -1.284 -15.551 1.00 77.25 116 PHE A N 1
ATOM 922 C CA . PHE A 1 116 ? 15.829 -2.492 -16.378 1.00 77.25 116 PHE A CA 1
ATOM 923 C C . PHE A 1 116 ? 14.878 -3.546 -15.806 1.00 77.25 116 PHE A C 1
ATOM 925 O O . PHE A 1 116 ? 14.697 -3.607 -14.590 1.00 77.25 116 PHE A O 1
ATOM 932 N N . GLY A 1 117 ? 14.229 -4.323 -16.678 1.00 83.56 117 GLY A N 1
ATOM 933 C CA . GLY A 1 117 ? 13.287 -5.375 -16.272 1.00 83.56 117 GLY A CA 1
ATOM 934 C C . GLY A 1 117 ? 12.033 -4.863 -15.556 1.00 83.56 117 GLY A C 1
ATOM 935 O O . GLY A 1 117 ? 11.297 -5.614 -14.932 1.00 83.56 117 GLY A O 1
ATOM 936 N N . ARG A 1 118 ? 11.746 -3.552 -15.606 1.00 85.31 118 ARG A N 1
ATOM 937 C CA . ARG A 1 118 ? 10.635 -2.946 -14.843 1.00 85.31 118 ARG A CA 1
ATOM 938 C C . ARG A 1 118 ? 9.238 -3.409 -15.275 1.00 85.31 118 ARG A C 1
ATOM 940 O O . ARG A 1 118 ? 8.273 -3.056 -14.597 1.00 85.31 118 ARG A O 1
ATOM 947 N N . PHE A 1 119 ? 9.155 -4.103 -16.407 1.00 90.25 119 PHE A N 1
ATOM 948 C CA . PHE A 1 119 ? 7.947 -4.715 -16.954 1.00 90.25 119 PHE A CA 1
ATOM 949 C C . PHE A 1 119 ? 7.965 -6.244 -16.842 1.00 90.25 119 PHE A C 1
ATOM 951 O O . PHE A 1 11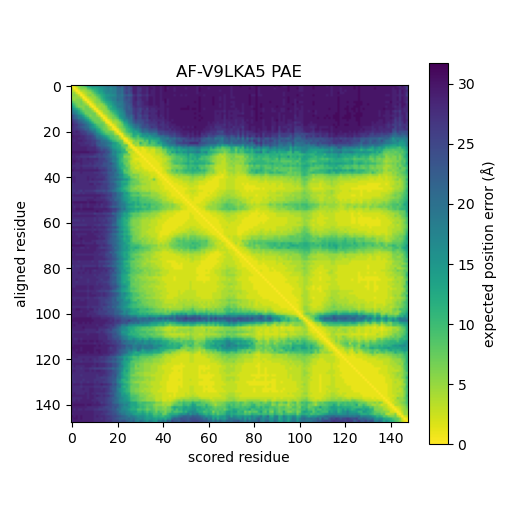9 ? 7.000 -6.878 -17.255 1.00 90.25 119 PHE A O 1
ATOM 958 N N . ASP A 1 120 ? 9.029 -6.822 -16.282 1.00 93.94 120 ASP A N 1
ATOM 959 C CA . ASP A 1 120 ? 9.123 -8.258 -16.066 1.00 93.94 120 ASP A CA 1
ATOM 960 C C . ASP A 1 120 ? 8.078 -8.661 -15.027 1.00 93.94 120 ASP A C 1
ATOM 962 O O . ASP A 1 120 ? 7.901 -7.993 -14.0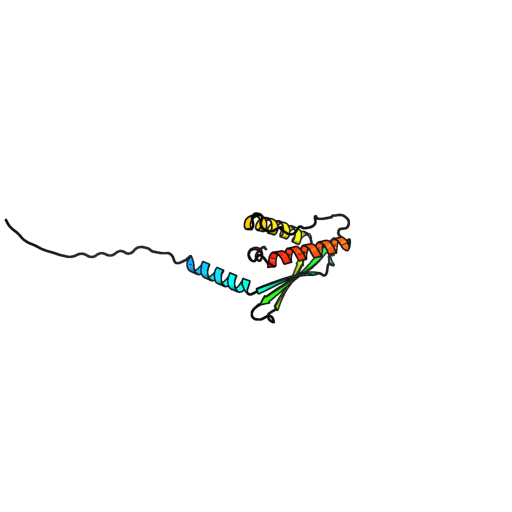03 1.00 93.94 120 ASP A O 1
ATOM 966 N N . GLU A 1 121 ? 7.388 -9.768 -15.280 1.00 93.69 121 GLU A N 1
ATOM 967 C CA . GLU A 1 121 ? 6.282 -10.229 -14.440 1.00 93.69 121 GLU A CA 1
ATOM 968 C C . GLU A 1 121 ? 6.715 -10.440 -12.983 1.00 93.69 121 GLU A C 1
ATOM 970 O O . GLU A 1 121 ? 6.032 -9.992 -12.064 1.00 93.69 121 GLU A O 1
ATOM 975 N N . ALA A 1 122 ? 7.907 -11.009 -12.769 1.00 93.00 122 ALA A N 1
ATOM 976 C CA . ALA A 1 122 ? 8.483 -11.192 -11.438 1.00 93.00 122 ALA A CA 1
ATOM 977 C C . ALA A 1 122 ? 8.686 -9.860 -10.692 1.00 93.00 122 ALA A C 1
ATOM 979 O O . ALA A 1 122 ? 8.382 -9.761 -9.504 1.00 93.00 122 ALA A O 1
ATOM 980 N N . VAL A 1 123 ? 9.140 -8.815 -11.392 1.00 92.81 123 VAL A N 1
ATOM 981 C CA . VAL A 1 123 ? 9.332 -7.475 -10.813 1.00 92.81 123 VAL A CA 1
ATOM 982 C C . VAL A 1 123 ? 7.985 -6.825 -10.505 1.00 92.81 123 VAL A C 1
ATOM 984 O O . VAL A 1 123 ? 7.830 -6.157 -9.483 1.00 92.81 123 VAL A O 1
ATOM 987 N N . ILE A 1 124 ? 6.993 -6.996 -11.378 1.00 95.00 124 ILE A N 1
ATOM 988 C CA . ILE A 1 124 ? 5.638 -6.480 -11.158 1.00 95.00 124 ILE A CA 1
ATOM 989 C C . ILE A 1 124 ? 5.001 -7.147 -9.933 1.00 95.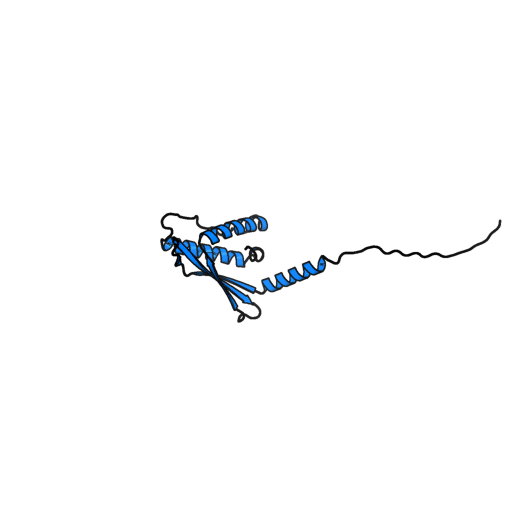00 124 ILE A C 1
ATOM 991 O O . ILE A 1 124 ? 4.430 -6.446 -9.093 1.00 95.00 124 ILE A O 1
ATOM 995 N N . GLU A 1 125 ? 5.127 -8.467 -9.799 1.00 96.06 125 GLU A N 1
ATOM 996 C CA . GLU A 1 125 ? 4.553 -9.207 -8.675 1.00 96.06 125 GLU A CA 1
ATOM 997 C C . GLU A 1 125 ? 5.266 -8.902 -7.353 1.00 96.06 125 GLU A C 1
ATOM 999 O O . GLU A 1 125 ? 4.601 -8.659 -6.344 1.00 96.06 125 GLU A O 1
ATOM 1004 N N . GLU A 1 126 ? 6.599 -8.801 -7.346 1.00 95.31 126 GLU A N 1
ATOM 1005 C CA . GLU A 1 126 ? 7.352 -8.368 -6.161 1.00 95.31 126 GLU A CA 1
ATOM 1006 C C . GLU A 1 126 ? 6.874 -6.987 -5.685 1.00 95.31 126 GLU A C 1
ATOM 1008 O O . GLU A 1 126 ? 6.543 -6.787 -4.513 1.00 95.31 126 GLU A O 1
ATOM 1013 N N . ARG A 1 127 ? 6.754 -6.030 -6.612 1.00 95.12 127 ARG A N 1
ATOM 1014 C CA . ARG A 1 127 ? 6.275 -4.675 -6.305 1.00 95.12 127 ARG A CA 1
ATOM 1015 C C . ARG A 1 127 ? 4.846 -4.670 -5.778 1.00 95.12 127 ARG A C 1
ATOM 1017 O O . ARG A 1 127 ? 4.555 -3.902 -4.859 1.00 95.12 127 ARG A O 1
ATOM 1024 N N . ARG A 1 128 ? 3.963 -5.498 -6.343 1.00 97.06 128 ARG A N 1
ATOM 1025 C CA . ARG A 1 128 ? 2.580 -5.661 -5.878 1.00 97.06 128 ARG A CA 1
ATOM 1026 C C . ARG A 1 128 ? 2.556 -6.180 -4.439 1.00 97.06 128 ARG A C 1
ATOM 1028 O O . ARG A 1 128 ? 1.897 -5.572 -3.596 1.00 97.06 128 ARG A O 1
ATOM 1035 N N . ARG A 1 129 ? 3.303 -7.251 -4.152 1.00 96.81 129 ARG A N 1
ATOM 1036 C CA . ARG A 1 129 ? 3.380 -7.871 -2.823 1.00 96.81 129 ARG A CA 1
ATOM 1037 C C . ARG A 1 129 ? 3.904 -6.896 -1.771 1.00 96.81 129 ARG A C 1
ATOM 1039 O O . ARG A 1 129 ? 3.244 -6.708 -0.755 1.00 96.81 129 ARG A O 1
ATOM 1046 N N . CYS A 1 130 ? 5.025 -6.222 -2.028 1.00 95.69 130 CYS A N 1
ATOM 1047 C CA . CYS A 1 130 ? 5.584 -5.263 -1.071 1.00 95.69 130 CYS A CA 1
ATOM 1048 C C . CYS A 1 130 ? 4.663 -4.052 -0.845 1.00 95.69 130 CYS A C 1
ATOM 1050 O O . CYS A 1 130 ? 4.598 -3.525 0.263 1.00 95.69 130 CYS A O 1
ATOM 1052 N N . ALA A 1 131 ? 3.930 -3.600 -1.870 1.00 96.50 131 ALA A N 1
ATOM 1053 C CA . ALA A 1 131 ? 2.927 -2.544 -1.711 1.00 96.50 131 ALA A CA 1
ATOM 1054 C C . ALA A 1 131 ? 1.757 -2.986 -0.819 1.00 96.50 131 ALA A C 1
ATOM 1056 O O . ALA A 1 131 ? 1.308 -2.219 0.032 1.00 96.50 131 ALA A O 1
ATOM 1057 N N . GLU A 1 132 ? 1.277 -4.217 -0.987 1.00 96.81 132 GLU A N 1
ATOM 1058 C CA . GLU A 1 132 ? 0.220 -4.790 -0.150 1.00 96.81 132 GLU A CA 1
ATOM 1059 C C . GLU A 1 132 ? 0.671 -4.993 1.298 1.00 96.81 132 GLU A C 1
ATOM 1061 O O . GLU A 1 132 ? -0.069 -4.655 2.223 1.00 96.81 132 GLU A O 1
ATOM 1066 N N . GLU A 1 133 ? 1.896 -5.472 1.500 1.00 95.44 133 GLU A N 1
ATOM 1067 C CA . GLU A 1 133 ? 2.511 -5.639 2.817 1.00 95.44 133 GLU A CA 1
ATOM 1068 C C . GLU A 1 133 ? 2.681 -4.295 3.537 1.00 95.44 133 GLU A C 1
ATOM 1070 O O . GLU A 1 133 ? 2.268 -4.155 4.688 1.00 95.44 133 GLU A O 1
ATOM 1075 N N . LEU A 1 134 ? 3.177 -3.267 2.836 1.00 94.62 134 LEU A N 1
ATOM 1076 C CA . LEU A 1 134 ? 3.288 -1.907 3.366 1.00 94.62 134 LEU A CA 1
ATOM 1077 C C . LEU A 1 134 ? 1.933 -1.364 3.838 1.00 94.62 134 LEU A C 1
ATOM 1079 O O . LEU A 1 134 ? 1.829 -0.820 4.935 1.00 94.62 134 LEU A O 1
ATOM 1083 N N . LEU A 1 135 ? 0.886 -1.498 3.020 1.00 94.31 135 LEU A N 1
ATOM 1084 C CA . LEU A 1 135 ? -0.453 -1.026 3.383 1.00 94.31 135 LEU A CA 1
ATOM 1085 C C . LEU A 1 135 ? -1.044 -1.835 4.540 1.00 94.31 135 LEU A C 1
ATOM 1087 O O . LEU A 1 135 ? -1.642 -1.258 5.449 1.00 94.31 135 LEU A O 1
ATOM 1091 N N . SER A 1 136 ? -0.843 -3.151 4.538 1.00 92.94 136 SER A N 1
ATOM 1092 C CA . SER A 1 136 ? -1.271 -4.038 5.622 1.00 92.94 136 SER A CA 1
ATOM 1093 C C . SER A 1 136 ? -0.614 -3.660 6.948 1.00 92.94 136 SER A C 1
ATOM 1095 O O . SER A 1 136 ? -1.302 -3.589 7.962 1.00 92.94 136 SER A O 1
ATOM 1097 N N . PHE A 1 137 ? 0.670 -3.293 6.937 1.00 90.62 137 PHE A N 1
ATOM 1098 C CA . PHE A 1 137 ? 1.373 -2.807 8.127 1.00 90.62 137 PHE A CA 1
ATOM 1099 C C . PHE A 1 137 ? 0.691 -1.571 8.737 1.00 90.62 137 PHE A C 1
ATOM 1101 O O . PHE A 1 137 ? 0.520 -1.481 9.953 1.00 90.62 137 PHE A O 1
ATOM 1108 N N . THR A 1 138 ? 0.201 -0.642 7.904 1.00 88.00 138 THR A N 1
ATOM 1109 C CA . THR A 1 138 ? -0.477 0.565 8.412 1.00 88.00 138 THR A CA 1
ATOM 1110 C C . THR A 1 138 ? -1.768 0.273 9.173 1.00 88.00 138 THR A C 1
ATOM 1112 O O . THR A 1 138 ? -2.127 1.060 10.047 1.00 88.00 138 THR A O 1
ATOM 1115 N N . VAL A 1 139 ? -2.444 -0.856 8.908 1.00 87.25 139 VAL A N 1
ATOM 1116 C CA . VAL A 1 139 ? -3.695 -1.263 9.586 1.00 87.25 139 VAL A CA 1
ATOM 1117 C C . VAL A 1 139 ? -3.506 -1.386 11.098 1.00 87.25 139 VAL A C 1
ATOM 1119 O O . VAL A 1 139 ? -4.443 -1.175 11.864 1.00 87.25 139 VAL A O 1
ATOM 1122 N N . HIS A 1 140 ? -2.300 -1.700 11.559 1.00 77.50 140 HIS A N 1
ATOM 1123 C CA . HIS A 1 140 ? -2.026 -1.865 12.984 1.00 77.50 140 HIS A CA 1
ATOM 1124 C C . HIS A 1 140 ? -1.685 -0.548 13.688 1.00 77.50 140 HIS A C 1
ATOM 1126 O O . HIS A 1 140 ? -1.630 -0.499 14.917 1.00 77.50 140 HIS A O 1
ATOM 1132 N N . ILE A 1 141 ? -1.540 0.546 12.933 1.00 78.44 141 ILE A N 1
ATOM 1133 C CA . ILE A 1 141 ? -1.082 1.835 13.443 1.00 78.44 141 ILE A CA 1
ATOM 1134 C C . ILE A 1 141 ? -2.098 2.922 13.067 1.00 78.44 141 ILE A C 1
ATOM 1136 O O . ILE A 1 141 ? -1.928 3.619 12.066 1.00 78.44 141 ILE A O 1
ATOM 1140 N N . PRO A 1 142 ? -3.139 3.151 13.896 1.00 74.38 142 PRO A N 1
ATOM 1141 C CA . PRO A 1 142 ? -4.179 4.140 13.607 1.00 74.38 142 PRO A CA 1
ATOM 1142 C C . PRO A 1 142 ? -3.673 5.564 13.344 1.00 74.38 142 PRO A C 1
ATOM 1144 O O . PRO A 1 142 ? -4.328 6.329 12.641 1.00 74.38 142 PRO A O 1
ATOM 1147 N N . ALA A 1 143 ? -2.499 5.923 13.875 1.00 68.19 143 ALA A N 1
ATOM 1148 C CA . ALA A 1 143 ? -1.856 7.209 13.608 1.00 68.19 143 ALA A CA 1
ATOM 1149 C C . ALA A 1 143 ? -1.461 7.401 12.129 1.00 68.19 143 ALA A C 1
ATOM 1151 O O . ALA A 1 143 ? -1.322 8.538 11.688 1.00 68.19 143 ALA A O 1
ATOM 1152 N N . LEU A 1 144 ? -1.314 6.317 11.361 1.00 67.44 144 LEU A N 1
ATOM 1153 C CA . LEU A 1 144 ? -0.917 6.345 9.951 1.00 67.44 144 LEU A CA 1
ATOM 1154 C C . LEU A 1 144 ? -2.109 6.385 8.984 1.00 67.44 144 LEU A C 1
ATOM 1156 O O . LEU A 1 144 ? -1.913 6.581 7.790 1.00 67.44 144 LEU A O 1
ATOM 1160 N N . TYR A 1 145 ? -3.350 6.262 9.472 1.00 68.31 145 TYR A N 1
ATOM 1161 C CA . TYR A 1 145 ? -4.551 6.241 8.621 1.00 68.31 145 TYR A CA 1
ATOM 1162 C C . TYR A 1 145 ? -4.821 7.549 7.873 1.00 68.31 145 TYR A C 1
ATOM 1164 O O . TYR A 1 145 ? -5.568 7.534 6.898 1.00 68.31 145 TYR A O 1
ATOM 1172 N N . ASN A 1 146 ? -4.267 8.660 8.362 1.00 57.94 146 ASN A N 1
ATOM 1173 C CA . ASN A 1 146 ? -4.496 10.006 7.837 1.00 57.94 146 ASN A CA 1
ATOM 1174 C C . ASN A 1 146 ? -3.273 10.564 7.091 1.00 57.94 146 ASN A C 1
ATOM 1176 O O . ASN A 1 146 ? -3.202 11.773 6.878 1.00 57.94 146 ASN A O 1
ATOM 1180 N N . SER A 1 147 ? -2.297 9.718 6.743 1.00 48.94 147 SER A N 1
ATOM 1181 C CA . SER A 1 147 ? -1.243 10.130 5.812 1.00 48.94 147 SER A CA 1
ATOM 1182 C C . SER A 1 147 ? -1.872 10.293 4.415 1.00 48.94 147 SER A C 1
ATOM 1184 O O . SER A 1 147 ? -2.647 9.411 4.034 1.00 48.94 147 SER A O 1
ATOM 1186 N N . PRO A 1 148 ? -1.628 11.417 3.715 1.00 41.69 148 PRO A N 1
ATOM 1187 C CA . PRO A 1 148 ? -2.346 11.811 2.496 1.00 41.69 148 PRO A CA 1
ATOM 1188 C C . PRO A 1 148 ? -2.228 10.835 1.312 1.00 41.69 148 PRO A C 1
ATOM 1190 O O . PRO A 1 148 ? -1.224 10.095 1.215 1.00 41.69 148 PRO A O 1
#

Radius of gyration: 29.17 Å; Cα contacts (8 Å, |Δi|>4): 135; chains: 1; bounding box: 38×70×102 Å

Foldseek 3Di:
DDDDDDDDDDDDDDDDDDDDDPPPVVVVVVVVVVVQVVQKQKAKAWADWDQDPVGFTKTKIKIWIAGNVHRVPIDIDIDIDTLVVLVVLLVVVVVVCCVPPVPPDDQQDADDDDPPCNVPPVNVVSSRVSSRVNVRVCSVPVVSPPDD

Solvent-accessible surface area (backbone atoms only — not comparable to full-atom values): 9348 Å² total; per-residue (Å²): 134,88,83,85,89,88,82,88,89,84,90,81,87,84,88,83,83,92,80,88,79,72,65,66,64,59,54,53,53,54,52,50,52,53,54,55,53,70,41,44,47,66,48,58,45,51,43,74,77,40,81,42,99,85,78,49,56,33,29,39,36,39,42,39,39,27,34,72,90,42,71,83,53,64,48,75,47,79,47,79,43,40,68,69,55,50,55,52,50,49,55,54,51,49,52,52,47,53,72,75,50,74,80,80,71,85,75,79,78,72,84,77,92,59,82,73,66,60,81,37,67,70,54,47,50,52,53,36,52,45,49,29,51,51,52,48,56,43,62,80,36,78,87,56,72,76,64,133

pLDDT: mean 80.08, std 19.15, range [34.0, 98.12]

Nearest PDB structures (foldseek):
  6koi-assembly7_M  TM=7.646E-01  e=3.120E-04  Homo sapiens
  4pzg-assembly1_B  TM=7.420E-01  e=7.415E-04  Homo sapiens
  4ikb-assembly1_B  TM=6.993E-01  e=4.250E-04  Homo sapiens
  6kok-assembly2_B  TM=6.820E-01  e=2.121E-03  Homo sapiens
  7xsi-assembly3_E  TM=5.421E-01  e=5.541E-01  Sordaria araneosa